Protein AF-A0A7V9CZ35-F1 (afdb_monomer_lite)

Secondary structure (DSSP, 8-state):
-HHHHHT-SHHHHHHHHHHS--SGGGGSGGGGG-HHHHHHHTT------HHHHTTTTT---B--EEE-TTS-EEEPPPB--TT-TT-TTHHHHHHHHHHHHHTTT--TT---TTTSGGGS--

Radius of gyration: 18.49 Å; chains: 1; bounding box: 54×33×47 Å

pLDDT: mean 84.58, std 16.92, range [35.78, 98.12]

Sequence (122 aa):
TTEEAQYSLVWPVAAALAHGTFGVEQVLTPAFGDPAIRRLASLIEIHVDPILDADFPARRRSRVTLELTDGSLRSSPLAEAPGEPDDPAWELIVEEKVGRHAGGLAGEGGAGDALLWRLASP

Structure (mmCIF, N/CA/C/O backbone):
data_AF-A0A7V9CZ35-F1
#
_entry.id   AF-A0A7V9CZ35-F1
#
loop_
_atom_site.group_PDB
_atom_site.id
_atom_site.type_symbol
_atom_site.label_atom_id
_atom_site.label_alt_id
_atom_site.label_comp_id
_atom_site.label_asym_id
_atom_site.label_entity_id
_atom_site.label_seq_id
_atom_site.pdbx_PDB_ins_code
_atom_site.Cartn_x
_atom_site.Cartn_y
_atom_site.Cartn_z
_atom_site.occupancy
_atom_site.B_iso_or_equiv
_atom_site.auth_seq_id
_atom_site.auth_comp_id
_atom_site.auth_asym_id
_atom_site.auth_atom_id
_atom_site.pdbx_PDB_model_num
ATOM 1 N N . THR A 1 1 ? 10.276 -5.227 12.397 1.00 81.94 1 THR A N 1
ATOM 2 C CA . THR A 1 1 ? 11.662 -4.896 12.008 1.00 81.94 1 THR A CA 1
ATOM 3 C C . THR A 1 1 ? 11.689 -4.482 10.548 1.00 81.94 1 THR A C 1
ATOM 5 O O . THR A 1 1 ? 10.646 -4.515 9.900 1.00 81.94 1 THR A O 1
ATOM 8 N N . THR A 1 2 ? 12.848 -4.085 10.020 1.00 79.81 2 THR A N 1
ATOM 9 C CA . THR A 1 2 ? 13.000 -3.730 8.600 1.00 79.81 2 THR A CA 1
ATOM 10 C C . THR A 1 2 ? 12.725 -4.913 7.681 1.00 79.81 2 THR A C 1
ATOM 12 O O . THR A 1 2 ? 12.074 -4.743 6.656 1.00 79.81 2 THR A O 1
ATOM 15 N N . GLU A 1 3 ? 13.118 -6.122 8.062 1.00 78.81 3 GLU A N 1
ATOM 16 C CA . GLU A 1 3 ? 12.790 -7.351 7.340 1.00 78.81 3 GLU A CA 1
ATOM 17 C C . GLU A 1 3 ? 11.275 -7.583 7.321 1.00 78.81 3 GLU A C 1
ATOM 19 O O . GLU A 1 3 ? 10.687 -7.722 6.255 1.00 78.81 3 GLU A O 1
ATOM 24 N N . GLU A 1 4 ? 10.613 -7.538 8.480 1.00 77.88 4 GLU A N 1
ATOM 25 C CA . GLU A 1 4 ? 9.161 -7.749 8.570 1.00 77.88 4 GLU A CA 1
ATOM 26 C C . GLU A 1 4 ? 8.365 -6.712 7.767 1.00 77.88 4 GLU A C 1
ATOM 28 O O . GLU A 1 4 ? 7.384 -7.059 7.118 1.00 77.88 4 GLU A O 1
ATOM 33 N N . ALA A 1 5 ? 8.788 -5.444 7.778 1.00 73.38 5 ALA A N 1
ATOM 34 C CA . ALA A 1 5 ? 8.109 -4.375 7.052 1.00 73.38 5 ALA A CA 1
ATOM 35 C C . ALA A 1 5 ? 8.235 -4.522 5.529 1.00 73.38 5 ALA A C 1
ATOM 37 O O . ALA A 1 5 ? 7.275 -4.245 4.814 1.00 73.38 5 ALA A O 1
ATOM 38 N N . GLN A 1 6 ? 9.387 -4.987 5.035 1.00 77.88 6 GLN A N 1
ATOM 39 C CA . GLN A 1 6 ? 9.623 -5.202 3.602 1.00 77.88 6 GLN A CA 1
ATOM 40 C C . GLN A 1 6 ? 8.830 -6.383 3.031 1.00 77.88 6 GLN A C 1
ATOM 42 O O . GLN A 1 6 ? 8.469 -6.358 1.859 1.00 77.88 6 GLN A O 1
ATOM 47 N N . TYR A 1 7 ? 8.535 -7.395 3.852 1.00 81.62 7 TYR A N 1
ATOM 48 C CA . TYR A 1 7 ? 7.704 -8.542 3.465 1.00 81.62 7 TYR A CA 1
ATOM 49 C C . TYR A 1 7 ? 6.230 -8.393 3.880 1.00 81.62 7 TYR A C 1
ATOM 51 O O . TYR A 1 7 ? 5.443 -9.328 3.737 1.00 81.62 7 TYR A O 1
ATOM 59 N N . SER A 1 8 ? 5.836 -7.226 4.396 1.00 87.62 8 SER A N 1
ATOM 60 C CA . SER A 1 8 ? 4.465 -6.946 4.813 1.00 87.62 8 SER A CA 1
ATOM 61 C C . SER A 1 8 ? 3.637 -6.378 3.663 1.00 87.62 8 SER A C 1
ATOM 63 O O . SER A 1 8 ? 4.048 -5.426 3.007 1.00 87.62 8 SER A O 1
ATOM 65 N N . LEU A 1 9 ? 2.416 -6.886 3.486 1.00 90.31 9 LEU A N 1
ATOM 66 C CA . LEU A 1 9 ? 1.391 -6.225 2.666 1.00 90.31 9 LEU A CA 1
ATOM 67 C C . LEU A 1 9 ? 0.704 -5.073 3.424 1.00 90.31 9 LEU A C 1
ATOM 69 O O . LEU A 1 9 ? 0.236 -4.113 2.819 1.00 90.31 9 LEU A O 1
ATOM 73 N N . VAL A 1 10 ? 0.659 -5.155 4.757 1.00 95.25 10 VAL A N 1
ATOM 74 C CA . VAL A 1 10 ? -0.069 -4.217 5.625 1.00 95.25 10 VAL A CA 1
ATOM 75 C C . VAL A 1 10 ? 0.707 -2.920 5.833 1.00 95.25 10 VAL A C 1
ATOM 77 O O . VAL A 1 10 ? 0.150 -1.828 5.717 1.00 95.25 10 VAL A O 1
ATOM 80 N N . TRP A 1 11 ? 1.994 -3.030 6.165 1.00 95.44 11 TRP A N 1
ATOM 81 C CA . TRP A 1 11 ? 2.803 -1.883 6.573 1.00 95.44 11 TRP A CA 1
ATOM 82 C C . TRP A 1 11 ? 2.918 -0.798 5.487 1.00 95.44 11 TRP A C 1
ATOM 84 O O . TRP A 1 11 ? 2.681 0.368 5.813 1.00 95.44 11 TRP A O 1
ATOM 94 N N . PRO A 1 12 ? 3.184 -1.133 4.206 1.00 93.94 12 PRO A N 1
ATOM 95 C CA . PRO A 1 12 ? 3.231 -0.138 3.135 1.00 93.94 12 PRO A CA 1
ATOM 96 C C . PRO A 1 12 ? 1.926 0.643 2.973 1.00 93.94 12 PRO A C 1
ATOM 98 O O . PRO A 1 12 ? 1.948 1.864 2.824 1.00 93.94 12 PRO A O 1
ATOM 101 N N . VAL A 1 13 ? 0.784 -0.047 3.058 1.00 95.25 13 VAL A N 1
ATOM 102 C CA . VAL A 1 13 ? -0.542 0.572 2.935 1.00 95.25 13 VAL A CA 1
ATOM 103 C C . VAL A 1 13 ? -0.819 1.488 4.126 1.00 95.25 13 VAL A C 1
ATOM 105 O O . VAL A 1 13 ? -1.233 2.629 3.936 1.00 95.25 13 VAL A O 1
ATOM 108 N N . ALA A 1 14 ? -0.537 1.037 5.351 1.00 96.38 14 ALA A N 1
ATOM 109 C CA . ALA A 1 14 ? -0.704 1.852 6.553 1.00 96.38 14 ALA A CA 1
ATOM 110 C C . ALA A 1 14 ? 0.158 3.124 6.519 1.00 96.38 14 ALA A C 1
ATOM 112 O O . ALA A 1 14 ? -0.318 4.206 6.860 1.00 96.38 14 ALA A O 1
ATOM 113 N N . ALA A 1 15 ? 1.413 3.003 6.083 1.00 95.94 15 ALA A N 1
ATOM 114 C CA . ALA A 1 15 ? 2.337 4.123 5.963 1.00 95.94 15 ALA A CA 1
ATOM 115 C C . ALA A 1 15 ? 1.881 5.130 4.895 1.00 95.94 15 ALA A C 1
ATOM 117 O O . ALA A 1 15 ? 1.841 6.331 5.167 1.00 95.94 15 ALA A O 1
ATOM 118 N N . ALA A 1 16 ? 1.451 4.643 3.727 1.00 95.06 16 ALA A N 1
ATOM 119 C CA . ALA A 1 16 ? 0.902 5.484 2.669 1.00 95.06 16 ALA A CA 1
ATOM 120 C C . ALA A 1 16 ? -0.390 6.195 3.101 1.00 95.06 16 ALA A C 1
ATOM 122 O O . ALA A 1 16 ? -0.572 7.368 2.789 1.00 95.06 16 ALA A O 1
ATOM 123 N N . LEU A 1 17 ? -1.263 5.534 3.866 1.00 95.38 17 LEU A N 1
ATOM 124 C CA . LEU A 1 17 ? -2.463 6.157 4.433 1.00 95.38 17 LEU A CA 1
ATOM 125 C C . LEU A 1 17 ? -2.136 7.218 5.496 1.00 95.38 17 LEU A C 1
ATOM 127 O O . LEU A 1 17 ? -2.831 8.228 5.573 1.00 95.38 17 LEU A O 1
ATOM 131 N N . ALA A 1 18 ? -1.101 7.003 6.312 1.00 95.88 18 ALA A N 1
ATOM 132 C CA . ALA A 1 18 ? -0.696 7.943 7.357 1.00 95.88 18 ALA A CA 1
ATOM 133 C C . ALA A 1 18 ? -0.017 9.200 6.792 1.00 95.88 18 ALA A C 1
ATOM 135 O O . ALA A 1 18 ? -0.283 10.305 7.261 1.00 95.88 18 ALA A O 1
ATOM 136 N N . HIS A 1 19 ? 0.859 9.022 5.799 1.00 94.00 19 HIS A N 1
ATOM 137 C CA . HIS A 1 19 ? 1.819 10.047 5.367 1.00 94.00 19 HIS A CA 1
ATOM 138 C C . HIS A 1 19 ? 1.716 10.423 3.889 1.00 94.00 19 HIS A C 1
ATOM 140 O O . HIS A 1 19 ? 2.492 11.241 3.402 1.00 94.00 19 HIS A O 1
ATOM 146 N N . GLY A 1 20 ? 0.786 9.818 3.150 1.00 93.88 20 GLY A N 1
ATOM 147 C CA . GLY A 1 20 ? 0.617 10.033 1.711 1.00 93.88 20 GLY A CA 1
ATOM 148 C C . GLY A 1 20 ? 1.709 9.397 0.846 1.00 93.88 20 GLY A C 1
ATOM 149 O O . GLY A 1 20 ? 1.723 9.614 -0.362 1.00 93.88 20 GLY A O 1
ATOM 150 N N . THR A 1 21 ? 2.638 8.637 1.433 1.00 91.31 21 THR A N 1
ATOM 151 C CA . THR A 1 21 ? 3.751 8.011 0.712 1.00 91.31 21 THR A CA 1
ATOM 152 C C . THR A 1 21 ? 4.286 6.777 1.434 1.00 91.31 21 THR A C 1
ATOM 154 O O . THR A 1 21 ? 4.115 6.616 2.644 1.00 91.31 21 THR A O 1
ATOM 157 N N . PHE A 1 22 ? 4.974 5.921 0.685 1.00 90.75 22 PHE A N 1
ATOM 158 C CA . PHE A 1 22 ? 5.748 4.808 1.211 1.00 90.75 22 PHE A CA 1
ATOM 159 C C . PHE A 1 22 ? 7.068 4.690 0.443 1.00 90.75 22 PHE A C 1
ATOM 161 O O . PHE A 1 22 ? 7.077 4.528 -0.776 1.00 90.75 22 PHE A O 1
ATOM 168 N N . GLY A 1 23 ? 8.186 4.768 1.163 1.00 88.25 23 GLY A N 1
ATOM 169 C CA . GLY A 1 23 ? 9.530 4.627 0.614 1.00 88.25 23 GLY A CA 1
ATOM 170 C C . GLY A 1 23 ? 10.526 4.135 1.661 1.00 88.25 23 GLY A C 1
ATOM 171 O O . GLY A 1 23 ? 10.142 3.577 2.687 1.00 88.25 23 GLY A O 1
ATOM 172 N N . VAL A 1 24 ? 11.819 4.356 1.396 1.00 88.88 24 VAL A N 1
ATOM 173 C CA . VAL A 1 24 ? 12.926 3.876 2.245 1.00 88.88 24 VAL A CA 1
ATOM 174 C C . VAL A 1 24 ? 12.740 4.290 3.706 1.00 88.88 24 VAL A C 1
ATOM 176 O O . VAL A 1 24 ? 12.808 3.442 4.587 1.00 88.88 24 VAL A O 1
ATOM 179 N N . GLU A 1 25 ? 12.415 5.555 3.970 1.00 89.50 25 GLU A N 1
ATOM 180 C CA . GLU A 1 25 ? 12.232 6.065 5.336 1.00 89.50 25 GLU A CA 1
ATOM 181 C C . GLU A 1 25 ? 11.176 5.287 6.134 1.00 89.50 25 GLU A C 1
ATOM 183 O O . GLU A 1 25 ? 11.354 5.016 7.321 1.00 89.50 25 GLU A O 1
ATOM 188 N N . GLN A 1 26 ? 10.093 4.860 5.480 1.00 90.31 26 GLN A N 1
ATOM 189 C CA . GLN A 1 26 ? 8.997 4.142 6.131 1.00 90.31 26 GLN A CA 1
ATOM 190 C C . GLN A 1 26 ? 9.332 2.674 6.436 1.00 90.31 26 GLN A C 1
ATOM 192 O O . GLN A 1 26 ? 8.585 2.039 7.178 1.00 90.31 26 GLN A O 1
ATOM 197 N N . VAL A 1 27 ? 10.439 2.127 5.921 1.00 87.62 27 VAL A N 1
ATOM 198 C CA . VAL A 1 27 ? 10.938 0.778 6.265 1.00 87.62 27 VAL A CA 1
ATOM 199 C C . VAL A 1 27 ? 12.173 0.803 7.170 1.00 87.62 27 VAL A C 1
ATOM 201 O O . VAL A 1 27 ? 12.775 -0.244 7.424 1.00 87.62 27 VAL A O 1
ATOM 204 N N . LEU A 1 28 ? 12.554 1.970 7.692 1.00 88.50 28 LEU A N 1
ATOM 205 C CA . LEU A 1 28 ? 13.642 2.115 8.658 1.00 88.50 28 LEU A CA 1
ATOM 206 C C . LEU A 1 28 ? 13.123 2.186 10.098 1.00 88.50 28 LEU A C 1
ATOM 208 O O . LEU A 1 28 ? 11.983 2.565 10.367 1.00 88.50 28 LEU A O 1
ATOM 212 N N . THR A 1 29 ? 14.003 1.849 11.046 1.00 82.50 29 THR A N 1
ATOM 213 C CA . THR A 1 29 ? 13.695 1.731 12.481 1.00 82.50 29 THR A CA 1
ATOM 214 C C . THR A 1 29 ? 12.881 2.887 13.078 1.00 82.50 29 THR A C 1
ATOM 216 O O . THR A 1 29 ? 11.960 2.590 13.844 1.00 82.50 29 THR A O 1
ATOM 219 N N . PRO A 1 30 ? 13.136 4.176 12.757 1.00 85.00 30 PRO A N 1
ATOM 220 C CA . PRO A 1 30 ? 12.342 5.274 13.312 1.00 85.00 30 PRO A CA 1
ATOM 221 C C . PRO A 1 30 ? 10.845 5.173 12.985 1.00 85.00 30 PRO A C 1
ATOM 223 O O . PRO A 1 30 ? 10.012 5.434 13.853 1.00 85.00 30 PRO A O 1
ATOM 226 N N . ALA A 1 31 ? 10.489 4.728 11.776 1.00 87.25 31 ALA A N 1
ATOM 227 C CA . ALA A 1 31 ? 9.098 4.645 11.335 1.00 87.25 31 ALA A CA 1
ATOM 228 C C . ALA A 1 31 ? 8.295 3.566 12.082 1.00 87.25 31 ALA A C 1
ATOM 230 O O . ALA A 1 31 ? 7.081 3.690 12.228 1.00 87.25 31 ALA A O 1
ATOM 231 N N . PHE A 1 32 ? 8.941 2.530 12.632 1.00 88.06 32 PHE A N 1
ATOM 232 C CA . PHE A 1 32 ? 8.242 1.468 13.376 1.00 88.06 32 PHE A CA 1
ATOM 233 C C . PHE A 1 32 ? 7.637 1.936 14.700 1.00 88.06 32 PHE A C 1
ATOM 235 O O . PHE A 1 32 ? 6.734 1.279 15.234 1.00 88.06 32 PHE A O 1
ATOM 242 N N . GLY A 1 33 ? 8.133 3.055 15.231 1.00 91.38 33 GLY A N 1
ATOM 243 C CA . GLY A 1 33 ? 7.584 3.716 16.409 1.00 91.38 33 GLY A CA 1
ATOM 244 C C . GLY A 1 33 ? 6.400 4.637 16.111 1.00 91.38 33 GLY A C 1
ATOM 245 O O . GLY A 1 33 ? 5.780 5.113 17.058 1.00 91.38 33 GLY A O 1
ATOM 246 N N . ASP A 1 34 ? 6.069 4.888 14.841 1.00 95.44 34 ASP A N 1
ATOM 247 C CA . ASP A 1 34 ? 5.038 5.855 14.469 1.00 95.44 34 ASP A CA 1
ATOM 248 C C . ASP A 1 34 ? 3.637 5.388 14.920 1.00 95.44 34 ASP A C 1
ATOM 250 O O . ASP A 1 34 ? 3.133 4.361 14.443 1.00 95.44 34 ASP A O 1
ATOM 254 N N . PRO A 1 35 ? 2.968 6.124 15.829 1.00 96.31 35 PRO A N 1
ATOM 255 C CA . PRO A 1 35 ? 1.677 5.710 16.365 1.00 96.31 35 PRO A CA 1
ATOM 256 C C . PRO A 1 35 ? 0.558 5.722 15.315 1.00 96.31 35 PRO A C 1
ATOM 258 O O . PRO A 1 35 ? -0.371 4.919 15.421 1.00 96.31 35 PRO A O 1
ATOM 261 N N . ALA A 1 36 ? 0.626 6.586 14.297 1.00 96.38 36 ALA A N 1
ATOM 262 C CA . ALA A 1 36 ? -0.381 6.658 13.244 1.00 96.38 36 ALA A CA 1
ATOM 263 C C . ALA A 1 36 ? -0.300 5.436 12.324 1.00 96.38 36 ALA A C 1
ATOM 265 O O . ALA A 1 36 ? -1.326 4.798 12.073 1.00 96.38 36 ALA A O 1
ATOM 266 N N . ILE A 1 37 ? 0.913 5.060 11.901 1.00 96.06 37 ILE A N 1
ATOM 267 C CA . ILE A 1 37 ? 1.129 3.867 11.068 1.00 96.06 37 ILE A CA 1
ATOM 268 C C . ILE A 1 37 ? 0.697 2.614 11.830 1.00 96.06 37 ILE A C 1
ATOM 270 O O . ILE A 1 37 ? -0.058 1.804 11.301 1.00 96.06 37 ILE A O 1
ATOM 274 N N . ARG A 1 38 ? 1.100 2.471 13.099 1.00 95.69 38 ARG A N 1
ATOM 275 C CA . ARG A 1 38 ? 0.726 1.310 13.926 1.00 95.69 38 ARG A CA 1
ATOM 276 C C . ARG A 1 38 ? -0.782 1.193 14.119 1.00 95.69 38 ARG A C 1
ATOM 278 O O . ARG A 1 38 ? -1.320 0.091 14.022 1.00 95.69 38 ARG A O 1
ATOM 285 N N . ARG A 1 39 ? -1.467 2.315 14.369 1.00 97.19 39 ARG A N 1
ATOM 286 C CA . ARG A 1 39 ? -2.929 2.340 14.487 1.00 97.19 39 ARG A CA 1
ATOM 287 C C . ARG A 1 39 ? -3.582 1.860 13.194 1.00 97.19 39 ARG A C 1
ATOM 289 O O . ARG A 1 39 ? -4.419 0.970 13.249 1.00 97.19 39 ARG A O 1
ATOM 296 N N . LEU A 1 40 ? -3.194 2.412 12.046 1.00 97.06 40 LEU A N 1
ATOM 297 C CA . LEU A 1 40 ? -3.768 2.024 10.755 1.00 97.06 40 LEU A CA 1
ATOM 298 C C . LEU A 1 40 ? -3.451 0.570 10.398 1.00 97.06 40 LEU A C 1
ATOM 300 O O . LEU A 1 40 ? -4.349 -0.152 9.987 1.00 97.06 40 LEU A O 1
ATOM 304 N N . ALA A 1 41 ? -2.223 0.113 10.638 1.00 96.06 41 ALA A N 1
ATOM 305 C CA . ALA A 1 41 ? -1.830 -1.276 10.421 1.00 96.06 41 ALA A CA 1
ATOM 306 C C . ALA A 1 41 ? -2.706 -2.259 11.214 1.00 96.06 41 ALA A C 1
ATOM 308 O O . ALA A 1 41 ? -3.057 -3.310 10.694 1.00 96.06 41 ALA A O 1
ATOM 309 N N . SER A 1 42 ? -3.110 -1.905 12.442 1.00 96.62 42 SER A N 1
ATOM 310 C CA . SER A 1 42 ? -4.008 -2.740 13.255 1.00 96.62 42 SER A CA 1
ATOM 311 C C . SER A 1 42 ? -5.454 -2.823 12.750 1.00 96.62 42 SER A C 1
ATOM 313 O O . SER A 1 42 ? -6.208 -3.654 13.243 1.00 96.62 42 SER A O 1
ATOM 315 N N . LEU A 1 43 ? -5.841 -1.970 11.797 1.00 97.44 43 LEU A N 1
ATOM 316 C CA . LEU A 1 43 ? -7.187 -1.916 11.214 1.00 97.44 43 LEU A CA 1
ATOM 317 C C . LEU A 1 43 ? -7.260 -2.550 9.819 1.00 97.44 43 LEU A C 1
ATOM 319 O O . LEU A 1 43 ? -8.342 -2.631 9.248 1.00 97.44 43 LEU A O 1
ATOM 323 N N . ILE A 1 44 ? -6.122 -2.932 9.235 1.00 97.62 44 ILE A N 1
ATOM 324 C CA . ILE A 1 44 ? -6.072 -3.469 7.876 1.00 97.62 44 ILE A CA 1
ATOM 325 C C . ILE A 1 44 ? -6.272 -4.979 7.921 1.00 97.62 44 ILE A C 1
ATOM 327 O O . ILE A 1 44 ? -5.506 -5.707 8.552 1.00 97.62 44 ILE A O 1
ATOM 331 N N . GLU A 1 45 ? -7.257 -5.439 7.159 1.00 97.00 45 GLU A N 1
ATOM 332 C CA . GLU A 1 45 ? -7.503 -6.849 6.884 1.00 97.00 45 GLU A CA 1
ATOM 333 C C . GLU A 1 45 ? -7.171 -7.160 5.421 1.00 97.00 45 GLU A C 1
ATOM 335 O O . GLU A 1 45 ? -7.370 -6.334 4.526 1.00 97.00 45 GLU A O 1
ATOM 340 N N . ILE A 1 46 ? -6.630 -8.355 5.177 1.00 95.94 46 ILE A N 1
ATOM 341 C CA . ILE A 1 46 ? -6.270 -8.821 3.836 1.00 95.94 46 ILE A CA 1
ATOM 342 C C . ILE A 1 46 ? -7.254 -9.903 3.420 1.00 95.94 46 ILE A C 1
ATOM 344 O O . ILE A 1 46 ? -7.426 -10.904 4.116 1.00 95.94 46 ILE A O 1
ATOM 348 N N . HIS A 1 47 ? -7.832 -9.726 2.238 1.00 96.00 47 HIS A N 1
ATOM 349 C CA . HIS A 1 47 ? -8.709 -10.705 1.615 1.00 96.00 47 HIS A CA 1
ATOM 350 C C . HIS A 1 47 ? -8.137 -11.122 0.264 1.00 96.00 47 HIS A C 1
ATOM 352 O O . HIS A 1 47 ? -7.699 -10.280 -0.520 1.00 96.00 47 HIS A O 1
ATOM 358 N N . VAL A 1 48 ? -8.162 -12.426 -0.007 1.00 95.94 48 VAL A N 1
ATOM 359 C CA . VAL A 1 48 ? -7.842 -12.970 -1.329 1.00 95.94 48 VAL A CA 1
ATOM 360 C C . VAL A 1 48 ? -9.109 -12.919 -2.175 1.00 95.94 48 VAL A C 1
ATOM 362 O O . VAL A 1 48 ? -10.118 -13.524 -1.817 1.00 95.94 48 VAL A O 1
ATOM 365 N N . ASP A 1 49 ? -9.054 -12.189 -3.285 1.00 96.38 49 ASP A N 1
ATOM 366 C CA . ASP A 1 49 ? -10.121 -12.157 -4.284 1.00 96.38 49 ASP A CA 1
ATOM 367 C C . ASP A 1 49 ? -9.851 -13.250 -5.335 1.00 96.38 49 ASP A C 1
ATOM 369 O O . ASP A 1 49 ? -8.848 -13.148 -6.047 1.00 96.38 49 ASP A O 1
ATOM 373 N N . PRO A 1 50 ? -10.720 -14.272 -5.476 1.00 96.69 50 PRO A N 1
ATOM 374 C CA . PRO A 1 50 ? -10.509 -15.365 -6.427 1.00 96.69 50 PRO A CA 1
ATOM 375 C C . PRO A 1 50 ? -10.376 -14.917 -7.886 1.00 96.69 50 PRO A C 1
ATOM 377 O O . PRO A 1 50 ? -9.744 -15.608 -8.680 1.00 96.69 50 PRO A O 1
ATOM 380 N N . ILE A 1 51 ? -10.978 -13.783 -8.259 1.00 94.94 51 ILE A N 1
ATOM 381 C CA . ILE A 1 51 ? -10.906 -13.253 -9.624 1.00 94.94 51 ILE A CA 1
ATOM 382 C C . ILE A 1 51 ? -9.521 -12.659 -9.879 1.00 94.94 51 ILE A C 1
ATOM 384 O O . ILE A 1 51 ? -8.954 -12.874 -10.944 1.00 94.94 51 ILE A O 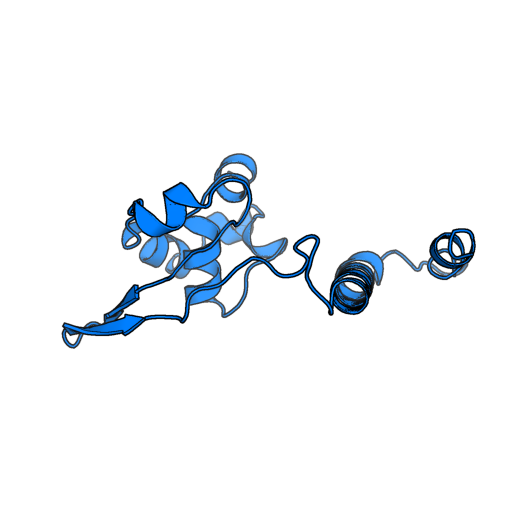1
ATOM 388 N N . LEU A 1 52 ? -8.968 -11.925 -8.911 1.00 95.31 52 LEU A N 1
ATOM 389 C CA . LEU A 1 52 ? -7.625 -11.353 -9.042 1.00 95.31 52 LEU A CA 1
ATOM 390 C C . LEU A 1 52 ? -6.544 -12.429 -8.916 1.00 95.31 52 LEU A C 1
ATOM 392 O O . LEU A 1 52 ? -5.552 -12.382 -9.639 1.00 95.31 52 LEU A O 1
ATOM 396 N N . ASP A 1 53 ? -6.757 -13.403 -8.032 1.00 96.12 53 ASP A N 1
ATOM 397 C CA . ASP A 1 53 ? -5.844 -14.525 -7.808 1.00 96.12 53 ASP A CA 1
ATOM 398 C C . ASP A 1 53 ? -5.711 -15.417 -9.052 1.00 96.12 53 ASP A C 1
ATOM 400 O O . ASP A 1 53 ? -4.615 -15.865 -9.375 1.00 96.12 53 ASP A O 1
ATOM 404 N N . ALA A 1 54 ? -6.791 -15.595 -9.822 1.00 97.00 54 ALA A N 1
ATOM 405 C CA . ALA A 1 54 ? -6.765 -16.366 -11.067 1.00 97.00 54 ALA A CA 1
ATOM 406 C C . ALA A 1 54 ? -5.795 -15.809 -12.127 1.00 97.00 54 ALA A C 1
ATOM 408 O O . ALA A 1 54 ? -5.317 -16.563 -12.975 1.00 97.00 54 ALA A O 1
ATOM 409 N N . ASP A 1 55 ? -5.492 -14.509 -12.074 1.00 93.19 55 ASP A N 1
ATOM 410 C CA . ASP A 1 55 ? -4.572 -13.848 -13.001 1.00 93.19 55 ASP A CA 1
ATOM 411 C C . ASP A 1 55 ? -3.124 -13.790 -12.470 1.00 93.19 55 ASP A C 1
ATOM 413 O O . ASP A 1 55 ? -2.211 -13.348 -13.177 1.00 93.19 55 ASP A O 1
ATOM 417 N N . PHE A 1 56 ? -2.875 -14.256 -11.243 1.00 90.81 56 PHE A N 1
ATOM 418 C CA . PHE A 1 56 ? -1.534 -14.386 -10.679 1.00 90.81 56 PHE A CA 1
ATOM 419 C C . PHE A 1 56 ? -0.805 -15.615 -11.271 1.00 90.81 56 PHE A C 1
ATOM 421 O O . PHE A 1 56 ? -1.415 -16.667 -11.458 1.00 90.81 56 PHE A O 1
ATOM 428 N N . PRO A 1 57 ? 0.514 -15.547 -11.562 1.00 92.56 57 PRO A N 1
ATOM 429 C CA . PRO A 1 57 ? 1.440 -14.430 -11.349 1.00 92.56 57 PRO A CA 1
ATOM 430 C C . PRO A 1 57 ? 1.537 -13.448 -12.525 1.00 92.56 57 PRO A C 1
ATOM 432 O O . PRO A 1 57 ? 2.382 -12.553 -12.481 1.00 92.56 57 PRO A O 1
ATOM 435 N N . ALA A 1 58 ? 0.731 -13.623 -13.577 1.00 91.94 58 ALA A N 1
ATOM 436 C CA . ALA A 1 58 ? 0.819 -12.825 -14.798 1.00 91.94 58 ALA A CA 1
ATOM 437 C C . ALA A 1 58 ? 0.454 -11.351 -14.569 1.00 91.94 58 ALA A C 1
ATOM 439 O O . ALA A 1 58 ? 1.052 -10.475 -15.185 1.00 91.94 58 ALA A O 1
ATOM 440 N N . ARG A 1 59 ? -0.502 -11.075 -13.677 1.00 91.56 59 ARG A N 1
ATOM 441 C CA . ARG A 1 59 ? -0.898 -9.725 -13.256 1.00 91.56 59 ARG A CA 1
ATOM 442 C C . ARG A 1 59 ? -0.992 -9.685 -11.737 1.00 91.56 59 ARG A C 1
ATOM 444 O O . ARG A 1 59 ? -1.612 -10.556 -11.133 1.00 91.56 59 ARG A O 1
ATOM 451 N N . ARG A 1 60 ? -0.420 -8.661 -11.104 1.00 93.19 60 ARG A N 1
ATOM 452 C CA . ARG A 1 60 ? -0.409 -8.507 -9.635 1.00 93.19 60 ARG A CA 1
ATOM 453 C C . ARG A 1 60 ? -1.316 -7.358 -9.217 1.00 93.19 60 ARG A C 1
ATOM 455 O O . ARG A 1 60 ? -0.867 -6.323 -8.729 1.00 93.19 60 ARG A O 1
ATOM 462 N N . ARG A 1 61 ? -2.614 -7.541 -9.462 1.00 94.38 61 ARG A N 1
ATOM 463 C CA . ARG A 1 61 ? -3.637 -6.525 -9.194 1.00 94.38 61 ARG A CA 1
ATOM 464 C C . ARG A 1 61 ? -4.080 -6.518 -7.744 1.00 94.38 61 ARG A C 1
ATOM 466 O O . ARG A 1 61 ? -4.197 -7.558 -7.107 1.00 94.38 61 ARG A O 1
ATOM 473 N N . SER A 1 62 ? -4.407 -5.330 -7.255 1.00 95.19 62 SER A N 1
ATOM 474 C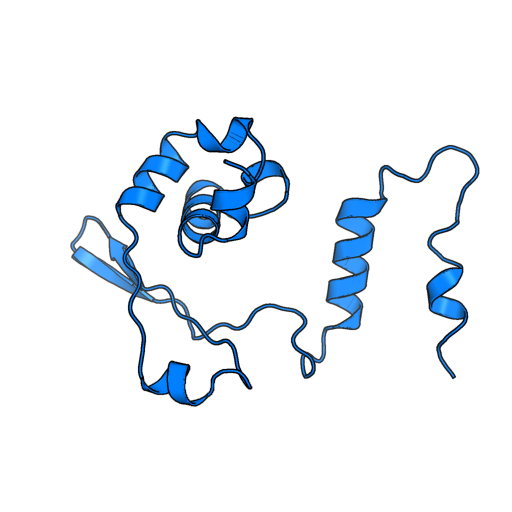 CA . SER A 1 62 ? -4.978 -5.133 -5.925 1.00 95.19 62 SER A CA 1
ATOM 475 C C . SER A 1 62 ? -5.977 -3.975 -5.899 1.00 95.19 62 SER A C 1
ATOM 477 O O . SER A 1 62 ? -6.053 -3.163 -6.826 1.00 95.19 62 SER A O 1
ATOM 479 N N . ARG A 1 63 ? -6.778 -3.916 -4.833 1.00 96.12 63 ARG A N 1
ATOM 480 C CA . ARG A 1 63 ? -7.702 -2.823 -4.516 1.00 96.12 63 ARG A CA 1
ATOM 481 C C . ARG A 1 63 ? -7.691 -2.591 -3.015 1.00 96.12 63 ARG A C 1
ATOM 483 O O . ARG A 1 63 ? -7.650 -3.548 -2.250 1.00 96.12 63 ARG A O 1
ATOM 490 N N . VAL A 1 64 ? -7.818 -1.334 -2.609 1.00 96.38 64 VAL A N 1
ATOM 491 C CA . VAL A 1 64 ? -8.072 -0.961 -1.216 1.00 96.38 64 VAL A CA 1
ATOM 492 C C . VAL A 1 64 ? -9.509 -0.472 -1.087 1.00 96.38 64 VAL A C 1
ATOM 494 O O . VAL A 1 64 ? -9.962 0.345 -1.890 1.00 96.38 64 VAL A O 1
ATOM 497 N N . THR A 1 65 ? -10.211 -0.949 -0.064 1.00 97.56 65 THR A N 1
ATOM 498 C CA . THR A 1 65 ? -11.505 -0.411 0.367 1.00 97.56 65 THR A CA 1
ATOM 499 C C . THR A 1 65 ? -11.356 0.119 1.785 1.00 97.56 65 THR A C 1
ATOM 501 O O . THR A 1 65 ? -10.847 -0.575 2.657 1.00 97.56 65 THR A O 1
ATOM 504 N N . LEU A 1 66 ? -11.781 1.359 1.999 1.00 97.44 66 LEU A N 1
ATOM 505 C CA . LEU A 1 66 ? -11.778 2.040 3.282 1.00 97.44 66 LEU A CA 1
ATOM 506 C C . LEU A 1 66 ? -13.209 2.140 3.791 1.00 97.44 66 LEU A C 1
ATOM 508 O O . LEU A 1 66 ? -14.074 2.666 3.087 1.00 97.44 66 LEU A O 1
ATOM 512 N N . GLU A 1 67 ? -13.427 1.689 5.019 1.00 97.81 67 GLU A N 1
ATOM 513 C CA . GLU A 1 67 ? -14.610 2.023 5.803 1.00 97.81 67 GLU A CA 1
ATOM 514 C C . GLU A 1 67 ? -14.291 3.225 6.693 1.00 97.81 67 GLU A C 1
ATOM 516 O O . GLU A 1 67 ? -13.357 3.204 7.497 1.00 97.81 67 GLU A O 1
ATOM 521 N N . LEU A 1 68 ? -15.024 4.318 6.489 1.00 96.38 68 LEU A N 1
ATOM 522 C CA . LEU A 1 68 ? -14.857 5.551 7.248 1.00 96.38 68 LEU A CA 1
ATOM 523 C C . LEU A 1 68 ? -15.676 5.502 8.543 1.00 96.38 68 LEU A C 1
ATOM 525 O O . LEU A 1 68 ? -16.603 4.714 8.693 1.00 96.38 68 LEU A O 1
ATOM 529 N N . THR A 1 69 ? -15.372 6.393 9.488 1.00 96.25 69 THR A N 1
ATOM 530 C CA . THR A 1 69 ? -16.049 6.435 10.799 1.00 96.25 69 THR A CA 1
ATOM 531 C C . THR A 1 69 ? -17.539 6.774 10.722 1.00 96.25 69 THR A C 1
ATOM 533 O O . THR A 1 69 ? -18.259 6.563 11.692 1.00 96.25 69 THR A O 1
ATOM 536 N N . ASP A 1 70 ? -17.998 7.329 9.599 1.00 97.19 70 ASP A N 1
ATOM 537 C CA . ASP A 1 70 ? -19.416 7.566 9.311 1.00 97.19 70 ASP A CA 1
ATOM 538 C C . ASP A 1 70 ? -20.121 6.336 8.700 1.00 97.19 70 ASP A C 1
ATOM 540 O O . ASP A 1 70 ? -21.293 6.417 8.337 1.00 97.19 70 ASP A O 1
ATOM 544 N N . GLY A 1 71 ? -19.412 5.208 8.581 1.00 97.38 71 GLY A N 1
ATOM 545 C CA . GLY A 1 71 ? -19.874 3.963 7.967 1.00 97.38 71 GLY A CA 1
ATOM 546 C C . GLY A 1 71 ? -19.827 3.966 6.438 1.00 97.38 71 GLY A C 1
ATOM 547 O O . GLY A 1 71 ? -20.218 2.985 5.808 1.00 97.38 71 GLY A O 1
ATOM 548 N N . SER A 1 72 ? -19.383 5.054 5.800 1.00 97.75 72 SER A N 1
ATOM 549 C CA . SER A 1 72 ? -19.321 5.111 4.344 1.00 97.75 72 SER A CA 1
ATOM 550 C C . SER A 1 72 ? -18.086 4.392 3.800 1.00 97.75 72 SER A C 1
ATOM 552 O O . SER A 1 72 ? -16.996 4.458 4.368 1.00 97.75 72 SER A O 1
ATOM 554 N N . LEU A 1 73 ? -18.258 3.720 2.659 1.00 98.12 73 LEU A N 1
AT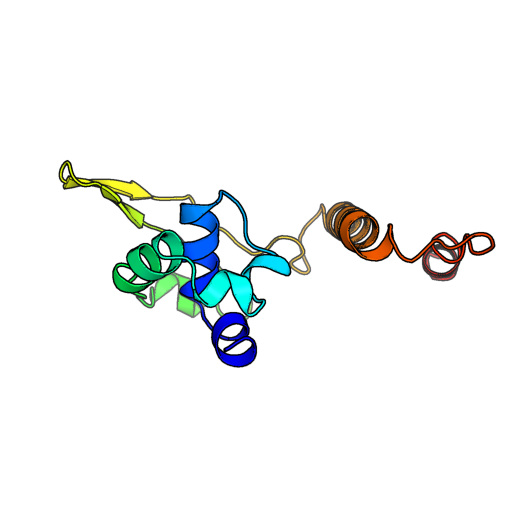OM 555 C CA . LEU A 1 73 ? -17.182 2.993 1.988 1.00 98.12 73 LEU A CA 1
ATOM 556 C C . LEU A 1 73 ? -16.575 3.819 0.851 1.00 98.12 73 LEU A C 1
ATOM 558 O O . LEU A 1 73 ? -17.283 4.529 0.126 1.00 98.12 73 LEU A O 1
ATOM 562 N N . ARG A 1 74 ? -15.259 3.718 0.667 1.00 97.69 74 ARG A N 1
ATOM 563 C CA . ARG A 1 74 ? -14.528 4.249 -0.493 1.00 97.69 74 ARG A CA 1
ATOM 564 C C . ARG A 1 74 ? -13.555 3.202 -0.996 1.00 97.69 74 ARG A C 1
ATOM 566 O O . ARG A 1 74 ? -12.776 2.676 -0.214 1.00 97.69 74 ARG A O 1
ATOM 573 N N . SER A 1 75 ? -13.553 2.946 -2.297 1.00 96.81 75 SER A N 1
ATOM 574 C CA . SER A 1 75 ? -12.622 1.995 -2.900 1.00 96.81 75 SER A CA 1
ATOM 575 C C . SER A 1 75 ? -11.729 2.676 -3.923 1.00 96.81 75 SER A C 1
ATOM 577 O O . SER A 1 75 ? -12.193 3.504 -4.708 1.00 96.81 75 SER A O 1
ATOM 579 N N . SER A 1 76 ? -10.457 2.285 -3.955 1.00 95.56 76 SER A N 1
ATOM 580 C CA . SER A 1 76 ? -9.578 2.597 -5.081 1.00 95.56 76 SER A CA 1
ATOM 581 C C . SER A 1 76 ? -10.069 1.883 -6.345 1.00 95.56 76 SER A C 1
ATOM 583 O O . SER A 1 76 ? -10.785 0.885 -6.233 1.00 95.56 76 SER A O 1
ATOM 585 N N . PRO A 1 77 ? -9.667 2.306 -7.553 1.00 96.06 77 PRO A N 1
ATOM 586 C CA . PRO A 1 77 ? -9.661 1.435 -8.731 1.00 96.06 77 PRO A CA 1
ATOM 587 C C . PRO A 1 77 ? -8.803 0.172 -8.510 1.00 96.06 77 PRO A C 1
ATOM 589 O O . PRO A 1 77 ? -8.068 0.086 -7.521 1.00 96.06 77 PRO A O 1
ATOM 592 N N . LEU A 1 78 ? -8.881 -0.800 -9.431 1.00 95.25 78 LEU A N 1
ATOM 593 C CA . LEU A 1 78 ? -7.856 -1.851 -9.500 1.00 95.25 78 LEU A CA 1
ATOM 594 C C . LEU A 1 78 ? -6.524 -1.205 -9.881 1.00 95.25 78 LEU A C 1
ATOM 596 O O . LEU A 1 78 ? -6.483 -0.399 -10.809 1.00 95.25 78 LEU A O 1
ATOM 600 N N . ALA A 1 79 ? -5.465 -1.567 -9.168 1.00 92.19 79 ALA A N 1
ATOM 601 C CA . ALA A 1 79 ? -4.128 -1.031 -9.362 1.00 92.19 79 ALA A CA 1
ATOM 602 C C . ALA A 1 79 ? -3.103 -2.156 -9.528 1.00 92.19 79 ALA A C 1
ATOM 604 O O . ALA A 1 79 ? -3.252 -3.232 -8.945 1.00 92.19 79 ALA A O 1
ATOM 605 N N . GLU A 1 80 ? -2.056 -1.867 -10.298 1.00 91.69 80 GLU A N 1
ATOM 606 C CA . GLU A 1 80 ? -0.828 -2.659 -10.415 1.00 91.69 80 GLU A CA 1
ATOM 607 C C . GLU A 1 80 ? 0.357 -1.774 -10.042 1.00 91.69 80 GLU A C 1
ATOM 609 O O . GLU A 1 80 ? 0.250 -0.543 -10.053 1.00 91.69 80 GLU A O 1
ATOM 614 N N . ALA A 1 81 ? 1.469 -2.393 -9.656 1.00 88.50 81 ALA A N 1
ATOM 615 C CA . ALA A 1 81 ? 2.673 -1.643 -9.346 1.00 88.50 81 ALA A CA 1
ATOM 616 C C . ALA A 1 81 ? 3.199 -0.958 -10.625 1.00 88.50 81 ALA A C 1
ATOM 618 O O . ALA A 1 81 ? 3.243 -1.598 -11.672 1.00 88.50 81 ALA A O 1
ATOM 619 N N . PRO A 1 82 ? 3.620 0.316 -10.568 1.00 88.00 82 PRO A N 1
ATOM 620 C CA . PRO A 1 82 ? 4.294 0.949 -11.696 1.00 88.00 82 PRO A CA 1
ATOM 621 C C . PRO A 1 82 ? 5.564 0.182 -12.088 1.00 88.00 82 PRO A C 1
ATOM 623 O O . PRO A 1 82 ? 6.323 -0.248 -11.212 1.00 88.00 82 PRO A O 1
ATOM 626 N N . GLY A 1 83 ? 5.818 0.060 -13.390 1.00 86.25 83 GLY A N 1
ATOM 627 C CA . GLY A 1 83 ? 6.991 -0.632 -13.928 1.00 86.25 83 GLY A CA 1
ATOM 628 C C . GLY A 1 83 ? 6.808 -2.139 -14.118 1.00 86.25 83 GLY A C 1
ATOM 629 O O . GLY A 1 83 ? 7.799 -2.871 -14.112 1.00 86.25 83 GLY A O 1
ATOM 630 N N . GLU A 1 84 ? 5.569 -2.614 -14.279 1.00 86.88 84 GLU A N 1
ATOM 631 C CA . GLU A 1 84 ? 5.318 -3.957 -14.821 1.00 86.88 84 GLU A CA 1
ATOM 632 C C . GLU A 1 84 ? 5.915 -4.087 -16.244 1.00 86.88 84 GLU A C 1
ATOM 634 O O . GLU A 1 84 ? 6.128 -3.079 -16.922 1.00 86.88 84 GLU A O 1
ATOM 639 N N . PRO A 1 85 ? 6.211 -5.310 -16.728 1.00 82.25 85 PRO A N 1
ATOM 640 C CA . PRO A 1 85 ? 6.890 -5.513 -18.011 1.00 82.25 85 PRO A CA 1
ATOM 641 C C . PRO A 1 85 ? 6.199 -4.890 -19.234 1.00 82.25 85 PRO A C 1
ATOM 643 O O . PRO A 1 85 ? 6.861 -4.636 -20.237 1.00 82.25 85 PRO A O 1
ATOM 646 N N . ASP A 1 86 ? 4.882 -4.689 -19.174 1.00 86.19 86 ASP A N 1
ATOM 647 C CA . ASP A 1 86 ? 4.056 -4.083 -20.221 1.00 86.19 86 ASP A CA 1
ATOM 648 C C . ASP A 1 86 ? 3.716 -2.602 -19.956 1.00 86.19 86 ASP A C 1
ATOM 650 O O . ASP A 1 86 ? 2.940 -2.014 -20.712 1.00 86.19 86 ASP A O 1
ATOM 654 N N . ASP A 1 87 ? 4.295 -1.981 -18.921 1.00 87.69 87 ASP A N 1
ATOM 655 C CA . ASP A 1 87 ? 4.067 -0.575 -18.588 1.00 87.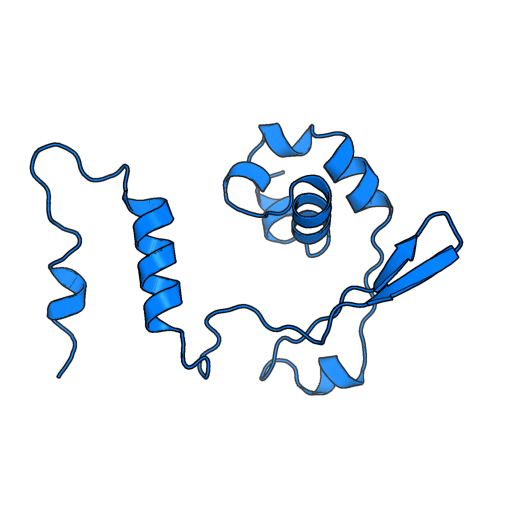69 87 ASP A CA 1
ATOM 656 C C . ASP A 1 87 ? 4.717 0.347 -19.643 1.00 87.69 87 ASP A C 1
ATOM 658 O O . ASP A 1 87 ? 5.946 0.389 -19.768 1.00 87.69 87 ASP A O 1
ATOM 662 N N . PRO A 1 88 ? 3.934 1.133 -20.409 1.00 89.69 88 PRO A N 1
ATOM 663 C CA . PRO A 1 88 ? 4.485 2.019 -21.432 1.00 89.69 88 PRO A CA 1
ATOM 664 C C . PRO A 1 88 ? 5.331 3.160 -20.847 1.00 89.69 88 PRO A C 1
ATOM 666 O O . PRO A 1 88 ? 6.078 3.796 -21.588 1.00 89.69 88 PRO A O 1
ATOM 669 N N . ALA A 1 89 ? 5.220 3.439 -19.545 1.00 90.50 89 ALA A N 1
ATOM 670 C CA . ALA A 1 89 ? 5.966 4.484 -18.853 1.00 90.50 89 ALA A CA 1
ATOM 671 C C . ALA A 1 89 ? 7.241 3.968 -18.159 1.00 90.50 89 ALA A C 1
ATOM 673 O O . ALA A 1 89 ? 7.841 4.707 -17.375 1.00 90.50 89 ALA A O 1
ATOM 674 N N . TRP A 1 90 ? 7.670 2.725 -18.423 1.00 88.25 90 TRP A N 1
ATOM 675 C CA . TRP A 1 90 ? 8.758 2.080 -17.678 1.00 88.25 90 TRP A CA 1
ATOM 676 C C . TRP A 1 90 ? 10.057 2.912 -17.631 1.00 88.25 90 TRP A C 1
ATOM 678 O O . TRP A 1 90 ? 10.675 3.004 -16.570 1.00 88.25 90 TRP A O 1
ATOM 688 N N . GLU A 1 91 ? 10.445 3.556 -18.741 1.00 88.50 91 GLU A N 1
ATOM 689 C CA . GLU A 1 91 ? 11.674 4.364 -18.825 1.00 88.50 91 GLU A CA 1
ATOM 690 C C . GLU A 1 91 ? 11.629 5.535 -17.842 1.00 88.50 91 GLU A C 1
ATOM 692 O O . GLU A 1 91 ? 12.529 5.695 -17.019 1.00 88.50 91 GLU A O 1
ATOM 697 N N . LEU A 1 92 ? 10.529 6.294 -17.859 1.00 89.44 92 LEU A N 1
ATOM 698 C CA . LEU A 1 92 ? 10.318 7.437 -16.970 1.00 89.44 92 LEU A CA 1
ATOM 699 C C . LEU A 1 92 ? 10.317 7.011 -15.499 1.00 89.44 92 LEU A C 1
ATOM 701 O O . LEU A 1 92 ? 10.933 7.664 -14.659 1.00 89.44 92 LEU A O 1
ATOM 705 N N . ILE A 1 93 ? 9.674 5.885 -15.180 1.00 89.94 93 ILE A N 1
ATOM 706 C CA . ILE A 1 93 ? 9.629 5.341 -13.815 1.00 89.94 93 ILE A CA 1
ATOM 707 C C . ILE A 1 93 ? 11.043 5.029 -13.309 1.00 89.94 93 ILE A C 1
ATOM 709 O O . ILE A 1 93 ? 11.375 5.314 -12.152 1.00 89.94 93 ILE A O 1
ATO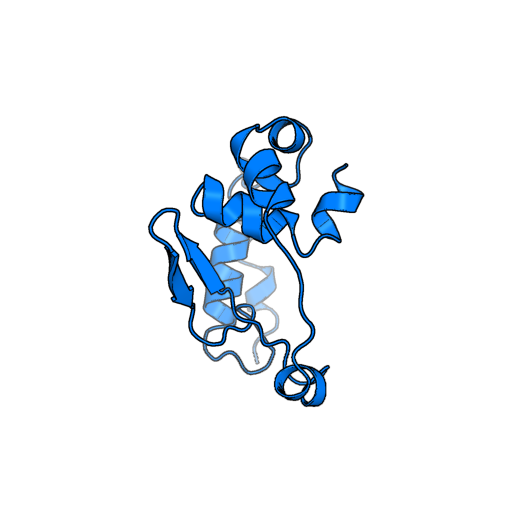M 713 N N . VAL A 1 94 ? 11.887 4.446 -14.164 1.00 89.19 94 VAL A N 1
ATOM 714 C CA . VAL A 1 94 ? 13.278 4.133 -13.825 1.00 89.19 94 VAL A CA 1
ATOM 715 C C . VAL A 1 94 ? 14.103 5.406 -13.674 1.00 89.19 94 VAL A C 1
ATOM 717 O O . VAL A 1 94 ? 14.799 5.535 -12.666 1.00 89.19 94 VAL A O 1
ATOM 720 N N . GLU A 1 95 ? 13.998 6.358 -14.600 1.00 88.81 95 GLU A N 1
ATOM 721 C CA . GLU A 1 95 ? 14.701 7.646 -14.525 1.00 88.81 95 GLU A CA 1
ATOM 722 C C . GLU A 1 95 ? 14.362 8.403 -13.235 1.00 88.81 95 GLU A C 1
ATOM 724 O O . GLU A 1 95 ? 15.260 8.819 -12.499 1.00 88.81 95 GLU A O 1
ATOM 729 N N . GLU A 1 96 ? 13.077 8.509 -12.891 1.00 88.62 96 GLU A N 1
ATOM 730 C CA . GLU A 1 96 ? 12.633 9.141 -11.648 1.00 88.62 96 GLU A CA 1
ATOM 731 C C . GLU A 1 96 ? 13.154 8.406 -10.410 1.00 88.62 96 GLU A C 1
ATOM 733 O O . GLU A 1 96 ? 13.547 9.033 -9.421 1.00 88.62 96 GLU A O 1
ATOM 738 N N . LYS A 1 97 ? 13.165 7.068 -10.434 1.00 88.00 97 LYS A N 1
ATOM 739 C CA . LYS A 1 97 ? 13.687 6.253 -9.331 1.00 88.00 97 LYS A CA 1
ATOM 740 C C . LYS A 1 97 ? 15.186 6.445 -9.145 1.00 88.00 97 LYS A C 1
ATOM 742 O O . LYS A 1 97 ? 15.623 6.602 -8.004 1.00 88.00 97 LYS A O 1
ATOM 747 N N . VAL A 1 98 ? 15.957 6.465 -10.231 1.00 88.25 98 VAL A N 1
ATOM 748 C CA . VAL A 1 98 ? 17.397 6.744 -10.191 1.00 88.25 98 VAL A CA 1
ATOM 749 C C . VAL A 1 98 ? 17.629 8.149 -9.652 1.00 88.25 98 VAL A C 1
ATOM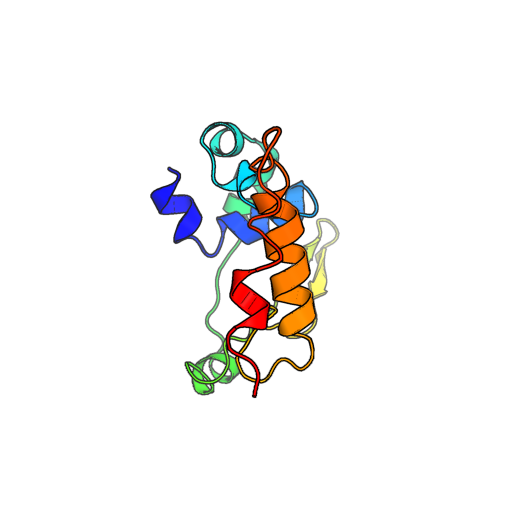 751 O O . VAL A 1 98 ? 18.322 8.293 -8.648 1.00 88.25 98 VAL A O 1
ATOM 754 N N . GLY A 1 99 ? 16.978 9.169 -10.216 1.00 87.19 99 GLY A N 1
ATOM 755 C CA . GLY A 1 99 ? 17.119 10.553 -9.757 1.00 87.19 99 GLY A CA 1
ATOM 756 C C . GLY A 1 99 ? 16.814 10.722 -8.264 1.00 87.19 99 GLY A C 1
ATOM 757 O O . GLY A 1 99 ? 17.565 11.382 -7.545 1.00 87.19 99 GLY A O 1
ATOM 758 N N . ARG A 1 100 ? 15.764 10.056 -7.764 1.00 85.88 100 ARG A N 1
ATOM 759 C CA . ARG A 1 100 ? 15.351 10.103 -6.351 1.00 85.88 100 ARG A CA 1
ATOM 760 C C . ARG A 1 100 ? 16.377 9.509 -5.384 1.00 85.88 100 ARG A C 1
ATOM 762 O O . ARG A 1 100 ? 16.469 9.982 -4.255 1.00 85.88 100 ARG A O 1
ATOM 769 N N . HIS A 1 101 ? 17.109 8.469 -5.783 1.00 85.12 101 HIS A N 1
ATOM 770 C CA . HIS A 1 101 ? 17.970 7.706 -4.868 1.00 85.12 101 HIS A CA 1
ATOM 771 C C . HIS A 1 101 ? 19.473 7.885 -5.115 1.00 85.12 101 HIS A C 1
ATOM 773 O O . HIS A 1 101 ? 20.258 7.700 -4.188 1.00 85.12 101 HIS A O 1
ATOM 779 N N . ALA A 1 102 ? 19.883 8.276 -6.322 1.00 82.62 102 ALA A N 1
ATOM 780 C CA . ALA A 1 102 ? 21.283 8.490 -6.688 1.00 82.62 102 ALA A CA 1
ATOM 781 C C . ALA A 1 102 ? 21.737 9.951 -6.540 1.00 82.62 102 ALA A C 1
ATOM 783 O O . ALA A 1 102 ? 22.936 10.206 -6.473 1.00 82.62 102 ALA A O 1
ATOM 784 N N . GLY A 1 103 ? 20.813 10.914 -6.400 1.00 64.00 103 GLY A N 1
ATOM 785 C CA . GLY A 1 103 ? 21.143 12.345 -6.322 1.00 64.00 103 GLY A CA 1
ATOM 786 C C . GLY A 1 103 ? 22.142 12.740 -5.219 1.00 64.00 103 GLY A C 1
ATOM 787 O O . GLY A 1 103 ? 22.786 13.777 -5.331 1.00 64.00 103 GLY A O 1
ATOM 788 N N . GLY A 1 104 ? 22.318 11.913 -4.179 1.00 55.09 104 GLY A N 1
ATOM 789 C CA . GLY A 1 104 ? 23.312 12.114 -3.114 1.00 55.09 104 GLY A CA 1
ATOM 790 C C . GLY A 1 104 ? 24.681 11.450 -3.339 1.00 55.09 104 GLY A C 1
ATOM 791 O O . GLY A 1 104 ? 25.587 11.665 -2.538 1.00 55.09 104 GLY A O 1
ATOM 792 N N . LEU A 1 105 ? 24.850 10.642 -4.392 1.00 55.41 105 LEU A N 1
ATOM 793 C CA . LEU A 1 105 ? 26.102 9.937 -4.715 1.00 55.41 105 LEU A CA 1
ATOM 794 C C . LEU A 1 105 ? 27.027 10.746 -5.640 1.00 55.41 105 LEU A C 1
ATOM 796 O O . LEU A 1 105 ? 28.187 10.376 -5.826 1.00 55.41 105 LEU A O 1
ATOM 800 N N . ALA A 1 106 ? 26.550 11.871 -6.179 1.00 52.28 106 ALA A N 1
ATOM 801 C CA . ALA A 1 106 ? 27.345 12.791 -6.985 1.00 52.28 106 ALA A CA 1
ATOM 802 C C . ALA A 1 106 ? 28.250 13.668 -6.095 1.00 52.28 106 ALA A C 1
ATOM 804 O O . ALA A 1 106 ? 27.998 14.853 -5.885 1.00 52.28 106 ALA A O 1
ATOM 805 N N . GLY A 1 107 ? 29.315 13.076 -5.550 1.00 42.94 107 GLY A N 1
ATOM 806 C CA . GLY A 1 107 ? 30.457 13.833 -5.032 1.00 42.94 107 GLY A CA 1
ATOM 807 C C . GLY A 1 107 ? 31.179 14.591 -6.156 1.00 42.94 107 GLY A C 1
ATOM 808 O O . GLY A 1 107 ? 31.080 14.222 -7.330 1.00 42.94 107 GLY A O 1
ATOM 809 N N . GLU A 1 108 ? 31.909 15.655 -5.799 1.00 45.03 108 GLU A N 1
ATOM 810 C CA . GLU A 1 108 ? 32.742 16.439 -6.721 1.00 45.03 108 GLU A CA 1
ATOM 811 C C . GLU A 1 108 ? 33.669 15.515 -7.535 1.00 45.03 108 GLU A C 1
ATOM 813 O O . GLU A 1 108 ? 34.667 15.008 -7.027 1.00 45.03 108 GLU A O 1
ATOM 818 N N . GLY A 1 109 ? 33.314 15.270 -8.803 1.00 49.38 109 GLY A N 1
ATOM 819 C CA . GLY A 1 109 ? 34.131 14.500 -9.747 1.00 49.38 109 GLY A CA 1
ATOM 820 C C . GLY A 1 109 ? 33.483 13.289 -10.428 1.00 49.38 109 GLY A C 1
ATOM 821 O O . GLY A 1 109 ? 34.213 12.519 -11.047 1.00 49.38 109 GLY A O 1
ATOM 822 N N . GLY A 1 110 ? 32.163 13.090 -10.373 1.00 41.53 110 GLY A N 1
ATOM 823 C CA . GLY A 1 110 ? 31.564 11.880 -10.951 1.00 41.53 110 GLY A CA 1
ATOM 824 C C . GLY A 1 110 ? 30.204 12.065 -11.602 1.00 41.53 110 GLY A C 1
ATOM 825 O O . GLY A 1 110 ? 29.207 11.590 -11.077 1.00 41.53 110 GLY A O 1
ATOM 826 N N . ALA A 1 111 ? 30.173 12.627 -12.811 1.00 45.34 111 ALA A N 1
ATOM 827 C CA . ALA A 1 111 ? 29.098 12.391 -13.779 1.00 45.34 111 ALA A CA 1
ATOM 828 C C . ALA A 1 111 ? 29.146 10.932 -14.301 1.00 45.34 111 ALA A C 1
ATOM 830 O O . ALA A 1 111 ? 29.268 10.686 -15.500 1.00 45.34 111 ALA A O 1
ATOM 831 N N . GLY A 1 112 ? 29.116 9.954 -13.389 1.00 44.59 112 GLY A N 1
ATOM 832 C CA . GLY A 1 112 ? 29.060 8.522 -13.698 1.00 44.59 112 GLY A CA 1
ATOM 833 C C . GLY A 1 112 ? 27.663 8.052 -14.121 1.00 44.59 112 GLY A C 1
ATOM 834 O O . GLY A 1 112 ? 27.542 7.002 -14.746 1.00 44.59 112 GLY A O 1
ATOM 835 N N . ASP A 1 113 ? 26.633 8.864 -13.863 1.00 45.91 113 ASP A N 1
ATOM 836 C CA . ASP A 1 113 ? 25.216 8.515 -14.052 1.00 45.91 113 ASP A CA 1
ATOM 837 C C . ASP A 1 113 ? 24.662 8.736 -15.470 1.00 45.91 113 ASP A C 1
ATOM 839 O O . ASP A 1 113 ? 23.548 8.321 -15.764 1.00 45.91 113 ASP A O 1
ATOM 843 N N . ALA A 1 114 ? 25.429 9.305 -16.404 1.00 48.59 114 ALA A N 1
ATOM 844 C CA . ALA A 1 114 ? 24.996 9.410 -17.806 1.00 48.59 114 ALA A CA 1
ATOM 845 C C . ALA A 1 114 ? 25.602 8.330 -18.727 1.00 48.59 114 ALA A C 1
ATOM 847 O O . ALA A 1 114 ? 25.219 8.230 -19.897 1.00 48.59 114 ALA A O 1
ATOM 848 N N . LEU A 1 115 ? 26.578 7.549 -18.241 1.00 47.72 115 LEU A N 1
ATOM 849 C CA . LEU A 1 115 ? 27.473 6.771 -19.107 1.00 47.72 115 LEU A CA 1
ATOM 850 C C . LEU A 1 115 ? 27.063 5.300 -19.288 1.00 47.72 115 LEU A C 1
ATOM 852 O O . LEU A 1 115 ? 27.348 4.733 -20.338 1.00 47.72 115 LEU A O 1
ATOM 856 N N . LEU A 1 116 ? 26.377 4.676 -18.323 1.00 50.72 116 LEU A N 1
ATOM 857 C CA . LEU A 1 116 ? 26.049 3.243 -18.412 1.00 50.72 116 LEU A CA 1
ATOM 858 C C . LEU A 1 116 ? 24.788 2.942 -19.238 1.00 50.72 116 LEU A C 1
ATOM 860 O O . LEU A 1 116 ? 24.775 1.952 -19.963 1.00 50.72 116 LEU A O 1
ATOM 864 N N . TRP A 1 117 ? 23.767 3.806 -19.217 1.00 49.88 117 TRP A N 1
ATOM 865 C CA . TRP A 1 117 ? 22.542 3.588 -20.007 1.00 49.88 117 TRP A CA 1
ATOM 866 C C . TRP A 1 117 ? 22.754 3.794 -21.521 1.00 49.88 117 TRP A C 1
ATOM 868 O O . TRP A 1 117 ? 22.171 3.086 -22.339 1.00 49.88 117 TRP A O 1
ATOM 878 N N . ARG A 1 118 ? 23.669 4.689 -21.927 1.00 50.06 118 ARG A N 1
ATOM 879 C CA . ARG A 1 118 ? 23.951 4.970 -23.353 1.00 50.06 118 ARG A CA 1
ATOM 880 C C . ARG A 1 118 ? 24.759 3.885 -24.075 1.00 50.06 118 ARG A C 1
ATOM 882 O O . ARG A 1 118 ? 24.930 3.990 -25.284 1.00 50.06 118 ARG A O 1
ATOM 889 N N . LEU A 1 119 ? 25.264 2.867 -23.375 1.00 51.41 119 LEU A N 1
ATOM 890 C CA . LEU A 1 119 ? 26.089 1.806 -23.973 1.00 51.41 119 LEU A CA 1
ATOM 891 C C . LEU A 1 119 ? 25.295 0.561 -24.406 1.00 51.41 119 LEU A C 1
ATOM 893 O O . LEU A 1 119 ? 25.897 -0.365 -24.944 1.00 51.41 119 LEU A O 1
ATOM 897 N N . ALA A 1 120 ? 23.974 0.520 -24.195 1.00 46.75 120 ALA A N 1
ATOM 898 C CA . ALA A 1 120 ? 23.167 -0.676 -24.458 1.00 46.75 120 ALA A CA 1
ATOM 899 C C . ALA A 1 120 ? 21.822 -0.421 -25.169 1.00 46.75 120 ALA A C 1
ATOM 901 O O . ALA A 1 120 ? 20.948 -1.283 -25.133 1.00 46.75 120 ALA A O 1
ATOM 902 N N . SER A 1 121 ? 21.649 0.723 -25.837 1.00 35.78 121 SER A N 1
ATOM 903 C CA . SER A 1 121 ? 20.574 0.893 -26.830 1.00 35.78 121 SER A CA 1
ATOM 904 C C . SER A 1 121 ? 21.158 0.686 -28.236 1.00 35.78 121 SER A C 1
ATOM 906 O O . SER A 1 121 ? 22.228 1.244 -28.493 1.00 35.78 121 SER A O 1
ATOM 908 N N . PRO A 1 122 ? 20.543 -0.128 -29.115 1.00 46.12 122 PRO A N 1
ATOM 909 C CA . PRO A 1 122 ? 20.978 -0.255 -30.507 1.00 46.12 122 PRO A CA 1
ATOM 910 C C . PRO A 1 122 ? 20.815 1.050 -31.299 1.00 46.12 122 PRO A C 1
ATOM 912 O O . PRO A 1 122 ? 19.923 1.858 -30.951 1.00 46.12 122 PRO A O 1
#

Foldseek 3Di:
DLVCLVPDPLQQVLCCVQPVHDDDVCSDPVVVPDPSSVVSSVVDDDDDDPVQVVCPPVFDWDKDWDQDPVRDIDIDDIDGDAQDPPHPCNVVVVVVVCCVPCVVVPDPPDPVPPPPVVVPDD